Protein AF-A0A7C4PLE7-F1 (afdb_monomer_lite)

pLDDT: mean 88.18, std 7.3, range [56.31, 95.12]

Sequence (72 aa):
MTPAEMRFPVQEGSKIVLRVAGDLYLRGGESSDLVVEEVDSRHVHVQQEGNVFTLITDTDCRVAVPGNAGVR

Structure (mmCIF, N/CA/C/O backbone):
data_AF-A0A7C4PLE7-F1
#
_entry.id   AF-A0A7C4PLE7-F1
#
loop_
_atom_site.group_PDB
_atom_site.id
_atom_site.type_symbol
_atom_site.label_atom_id
_atom_site.label_alt_id
_atom_site.label_comp_id
_atom_site.label_asym_id
_atom_site.label_entity_id
_atom_site.label_seq_id
_atom_site.pdbx_PDB_ins_code
_atom_site.Cartn_x
_atom_site.Cartn_y
_atom_site.Cartn_z
_atom_site.occupancy
_atom_site.B_iso_or_equiv
_atom_site.auth_seq_id
_atom_site.auth_comp_id
_atom_site.auth_asym_id
_atom_site.auth_atom_id
_atom_site.pdbx_PDB_model_num
ATOM 1 N N . MET A 1 1 ? 21.307 4.684 -1.141 1.00 56.31 1 MET A N 1
ATOM 2 C CA . MET A 1 1 ? 20.12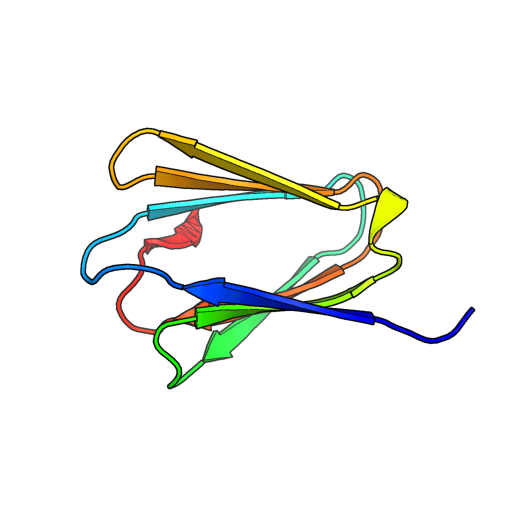5 5.458 -0.710 1.00 56.31 1 MET A CA 1
ATOM 3 C C . MET A 1 1 ? 19.682 4.914 0.631 1.00 56.31 1 MET A C 1
ATOM 5 O O . MET A 1 1 ? 19.794 3.711 0.827 1.00 56.31 1 MET A O 1
ATOM 9 N N . THR A 1 2 ? 19.273 5.777 1.556 1.00 58.81 2 THR A N 1
ATOM 10 C CA . THR A 1 2 ? 18.760 5.356 2.865 1.00 58.81 2 THR A CA 1
ATOM 11 C C . THR A 1 2 ? 17.300 4.936 2.680 1.00 58.81 2 THR A C 1
ATOM 13 O O . THR A 1 2 ? 16.549 5.733 2.118 1.00 58.81 2 THR A O 1
ATOM 16 N N . PRO A 1 3 ? 16.895 3.719 3.078 1.00 64.81 3 PRO A N 1
ATOM 17 C CA . PRO A 1 3 ? 15.498 3.319 2.990 1.00 64.81 3 PRO A CA 1
ATOM 18 C C . PRO A 1 3 ? 14.636 4.279 3.819 1.00 64.81 3 PRO A C 1
ATOM 20 O O . PRO A 1 3 ? 14.993 4.597 4.955 1.00 64.81 3 PRO A O 1
ATOM 23 N N . ALA A 1 4 ? 13.547 4.781 3.232 1.00 77.00 4 ALA A N 1
ATOM 24 C CA . ALA A 1 4 ? 12.626 5.690 3.901 1.00 77.00 4 ALA A CA 1
ATOM 25 C C . ALA A 1 4 ? 11.440 4.916 4.491 1.00 77.00 4 ALA A C 1
ATOM 27 O O . ALA A 1 4 ? 11.013 3.893 3.953 1.00 77.00 4 ALA A O 1
ATOM 28 N N . GLU A 1 5 ? 10.908 5.434 5.594 1.00 88.56 5 GLU A N 1
ATOM 29 C CA . GLU A 1 5 ? 9.640 5.004 6.173 1.00 88.56 5 GLU A CA 1
ATOM 30 C C . GLU A 1 5 ? 8.626 6.131 5.976 1.00 88.56 5 GLU A C 1
ATOM 32 O O . GLU A 1 5 ? 8.892 7.287 6.318 1.00 88.56 5 GLU A O 1
ATOM 37 N N . MET A 1 6 ? 7.468 5.805 5.407 1.00 90.12 6 MET A N 1
ATOM 38 C CA . MET A 1 6 ? 6.361 6.741 5.225 1.00 90.12 6 MET A CA 1
ATOM 39 C C . MET A 1 6 ? 5.129 6.215 5.939 1.00 90.12 6 MET A C 1
ATOM 41 O O . MET A 1 6 ? 4.793 5.038 5.824 1.00 90.12 6 MET A O 1
ATOM 45 N N . ARG A 1 7 ? 4.447 7.103 6.661 1.00 91.62 7 ARG A N 1
ATOM 46 C CA . ARG A 1 7 ? 3.253 6.780 7.440 1.00 91.62 7 ARG A CA 1
ATOM 47 C C . ARG A 1 7 ? 2.084 7.613 6.957 1.00 91.62 7 ARG A C 1
ATOM 49 O O . ARG A 1 7 ? 2.197 8.833 6.845 1.00 91.62 7 ARG A O 1
ATOM 56 N N . PHE A 1 8 ? 0.966 6.948 6.714 1.00 89.62 8 PHE A N 1
ATOM 57 C CA . PHE A 1 8 ? -0.278 7.579 6.305 1.00 89.62 8 PHE A CA 1
ATOM 58 C C . PHE A 1 8 ? -1.360 7.182 7.309 1.00 89.62 8 PHE A C 1
ATOM 60 O O . PHE A 1 8 ? -1.647 5.992 7.426 1.00 89.62 8 PHE A O 1
ATOM 67 N N . PRO A 1 9 ? -1.946 8.134 8.053 1.00 89.06 9 PRO A N 1
ATOM 68 C CA . PRO A 1 9 ? -2.993 7.819 9.013 1.00 89.06 9 PRO A CA 1
ATOM 69 C C . PRO A 1 9 ? -4.244 7.334 8.279 1.00 89.06 9 PRO A C 1
ATOM 71 O O . PRO A 1 9 ? -4.738 8.005 7.370 1.00 89.06 9 PRO A O 1
ATOM 74 N N . VAL A 1 10 ? -4.763 6.175 8.681 1.00 87.44 10 VAL A N 1
ATOM 75 C CA . VAL A 1 10 ? -5.934 5.546 8.067 1.00 87.44 10 VAL A CA 1
ATOM 76 C C . VAL A 1 10 ? -7.078 5.520 9.076 1.00 87.44 10 VAL A C 1
ATOM 78 O O . VAL A 1 10 ? -6.909 5.186 10.246 1.00 87.44 10 VAL A O 1
ATOM 81 N N . GLN A 1 11 ? -8.273 5.897 8.628 1.00 84.94 11 GLN A N 1
ATOM 82 C CA . GLN A 1 11 ? -9.466 5.868 9.474 1.00 84.94 11 GLN A CA 1
ATOM 83 C C . GLN A 1 11 ? -10.051 4.454 9.534 1.00 84.94 11 GLN A C 1
ATOM 85 O O . GLN A 1 11 ? -9.919 3.674 8.587 1.00 84.94 11 GLN A O 1
ATOM 90 N N . GLU A 1 12 ? -10.747 4.129 10.620 1.00 82.81 12 GLU A N 1
ATOM 91 C CA . GLU A 1 12 ? -11.470 2.863 10.739 1.00 82.81 12 GLU A CA 1
ATOM 92 C C . GLU A 1 12 ? -12.462 2.675 9.578 1.00 82.81 12 GLU A C 1
ATOM 94 O O . GLU A 1 12 ? -13.147 3.612 9.164 1.00 82.81 12 GLU A O 1
ATOM 99 N N . GLY A 1 13 ? -12.510 1.467 9.008 1.00 82.31 13 GLY A N 1
ATOM 100 C CA . GLY A 1 13 ? -13.371 1.170 7.858 1.00 82.31 13 GLY A CA 1
ATOM 101 C C . GLY A 1 13 ? -12.873 1.733 6.520 1.00 82.31 13 GLY A C 1
ATOM 102 O O . GLY A 1 13 ? -13.609 1.700 5.525 1.00 82.31 13 GLY A O 1
A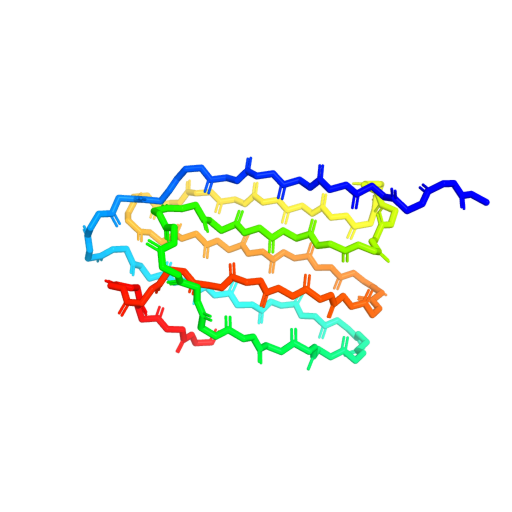TOM 103 N N . SER A 1 14 ? -11.637 2.236 6.463 1.00 89.81 14 SER A N 1
ATOM 104 C CA . SER A 1 14 ? -11.007 2.600 5.194 1.00 89.81 14 SER A CA 1
ATOM 105 C C . SER A 1 14 ? -10.713 1.368 4.336 1.00 89.81 14 SER A C 1
ATOM 107 O O . SER A 1 14 ? -10.488 0.258 4.826 1.00 89.81 14 SER A O 1
ATOM 109 N N . LYS A 1 15 ? -10.685 1.582 3.022 1.00 93.06 15 LYS A N 1
ATOM 110 C CA . LYS A 1 15 ? -10.223 0.603 2.038 1.00 93.06 15 LYS A CA 1
ATOM 111 C C . LYS A 1 15 ? -8.872 1.043 1.504 1.00 93.06 15 LYS A C 1
ATOM 113 O O . LYS A 1 15 ? -8.699 2.211 1.173 1.00 93.06 15 LYS A O 1
ATOM 118 N N . ILE A 1 16 ? -7.940 0.111 1.394 1.00 94.25 16 ILE A N 1
ATOM 119 C CA . ILE A 1 16 ? -6.604 0.358 0.864 1.00 94.25 16 ILE A CA 1
ATOM 120 C C . ILE A 1 16 ? -6.488 -0.376 -0.467 1.00 94.25 16 ILE A C 1
ATOM 122 O O . ILE A 1 16 ? -6.725 -1.579 -0.541 1.00 94.25 16 ILE A O 1
ATOM 126 N N . VAL A 1 17 ? -6.152 0.365 -1.516 1.00 95.12 17 VAL A N 1
ATOM 127 C CA . VAL A 1 17 ? -5.887 -0.147 -2.858 1.00 95.12 17 VAL A CA 1
ATOM 128 C C . VAL A 1 17 ? -4.393 -0.054 -3.113 1.00 95.12 17 VAL A C 1
ATOM 130 O O . VAL A 1 17 ? -3.815 1.029 -3.000 1.00 95.12 17 VAL A O 1
ATOM 133 N N . LEU A 1 18 ? -3.774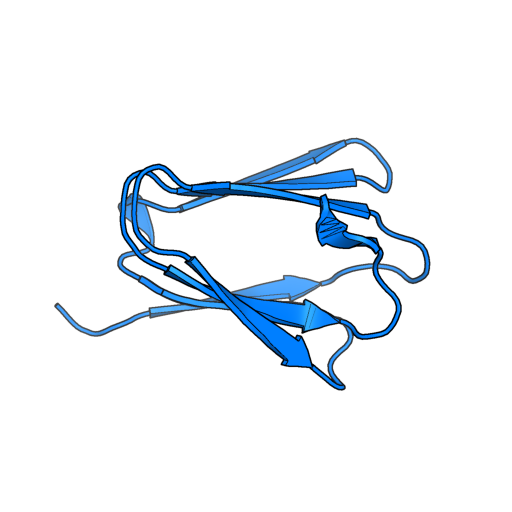 -1.172 -3.478 1.00 94.00 18 LEU A N 1
ATOM 134 C CA . LEU A 1 18 ? -2.336 -1.236 -3.730 1.00 94.00 18 LEU A CA 1
ATOM 135 C C . LEU A 1 18 ? -2.073 -1.424 -5.222 1.00 94.00 18 LEU A C 1
ATOM 137 O O . LEU A 1 18 ? -2.468 -2.420 -5.823 1.00 94.00 18 LEU A O 1
ATOM 141 N N . ARG A 1 19 ? -1.405 -0.449 -5.838 1.00 94.31 19 ARG A N 1
ATOM 142 C CA . ARG A 1 19 ? -0.975 -0.497 -7.238 1.00 94.31 19 ARG A CA 1
ATOM 143 C C . ARG A 1 19 ? 0.543 -0.509 -7.279 1.00 94.31 19 ARG A C 1
ATOM 145 O O . ARG A 1 19 ? 1.167 0.544 -7.216 1.00 94.31 19 ARG A O 1
ATOM 152 N N . VAL A 1 20 ? 1.108 -1.704 -7.364 1.00 92.19 20 VAL A N 1
ATOM 153 C CA . VAL A 1 20 ? 2.553 -1.937 -7.287 1.00 92.19 20 VAL A CA 1
ATOM 154 C C . VAL A 1 20 ? 3.012 -2.566 -8.596 1.00 92.19 20 VAL A C 1
ATOM 156 O O . VAL A 1 20 ? 2.434 -3.560 -9.032 1.00 92.19 20 VAL A O 1
ATOM 159 N N . ALA A 1 21 ? 4.008 -1.963 -9.250 1.00 91.75 21 ALA A N 1
ATOM 160 C CA . ALA A 1 21 ? 4.590 -2.510 -10.479 1.00 91.75 21 ALA A CA 1
ATOM 161 C C . ALA A 1 21 ? 5.644 -3.606 -10.219 1.00 91.75 21 ALA A C 1
ATOM 163 O O . ALA A 1 21 ? 5.905 -4.408 -11.115 1.00 91.75 21 ALA A O 1
ATOM 164 N N . GLY A 1 22 ? 6.244 -3.620 -9.023 1.00 88.81 22 GLY A N 1
ATOM 165 C CA . GLY A 1 22 ? 7.239 -4.602 -8.580 1.00 88.81 22 GLY A CA 1
ATOM 166 C C . GLY A 1 22 ? 6.697 -5.618 -7.570 1.00 88.81 22 GLY A C 1
ATOM 167 O O . GLY A 1 22 ? 5.497 -5.898 -7.517 1.00 88.81 22 GLY A O 1
ATOM 168 N N . ASP A 1 23 ? 7.592 -6.146 -6.742 1.00 92.31 23 ASP A N 1
ATOM 169 C CA . ASP A 1 23 ? 7.250 -7.076 -5.671 1.00 92.31 23 ASP A CA 1
ATOM 170 C C . ASP A 1 23 ? 6.569 -6.361 -4.497 1.00 92.31 23 ASP A C 1
ATOM 172 O O . ASP A 1 23 ? 6.982 -5.290 -4.042 1.00 92.31 23 ASP A O 1
ATOM 176 N N . LEU A 1 24 ? 5.531 -6.993 -3.954 1.00 91.56 24 LEU A N 1
ATOM 177 C CA . LEU A 1 24 ? 4.759 -6.470 -2.835 1.00 91.56 24 LEU A CA 1
ATOM 178 C C . LEU A 1 24 ? 4.833 -7.418 -1.639 1.00 91.56 24 LEU A C 1
ATOM 180 O O . LEU A 1 24 ? 4.324 -8.539 -1.677 1.00 91.56 24 LEU A O 1
ATOM 184 N N . TYR A 1 25 ? 5.402 -6.925 -0.542 1.00 92.75 25 TYR A N 1
ATOM 185 C CA . TYR A 1 25 ? 5.422 -7.624 0.739 1.00 92.75 25 TYR A CA 1
ATOM 186 C C . TYR A 1 25 ? 4.384 -7.003 1.669 1.00 92.75 25 TYR A C 1
ATOM 188 O O . TYR A 1 25 ? 4.575 -5.897 2.179 1.00 92.75 25 TYR A O 1
ATOM 196 N N . LEU A 1 26 ? 3.287 -7.724 1.897 1.00 91.00 26 LEU A N 1
ATOM 197 C CA . LEU A 1 26 ? 2.197 -7.280 2.759 1.00 91.00 26 LEU A CA 1
ATOM 198 C C . LEU A 1 26 ? 2.251 -7.933 4.129 1.00 91.00 26 LEU A C 1
ATOM 200 O O . LEU A 1 26 ? 2.356 -9.154 4.243 1.00 91.00 26 LEU A O 1
ATOM 204 N N . ARG A 1 27 ? 2.084 -7.116 5.169 1.00 91.31 27 ARG A N 1
ATOM 205 C CA . ARG A 1 27 ? 1.859 -7.592 6.535 1.00 91.31 27 ARG A CA 1
ATOM 206 C C . ARG A 1 27 ? 0.704 -6.846 7.192 1.00 91.31 27 ARG A C 1
ATOM 208 O O . ARG A 1 27 ? 0.545 -5.642 6.997 1.00 91.31 27 ARG A O 1
ATOM 215 N N . GLY A 1 28 ? -0.085 -7.557 7.993 1.00 87.94 28 GLY A N 1
ATOM 216 C CA . GLY A 1 28 ? -1.029 -6.918 8.908 1.00 87.94 28 GLY A CA 1
ATOM 217 C C . GLY A 1 28 ? -0.270 -6.207 10.029 1.00 87.94 28 GLY A C 1
ATOM 218 O O . GLY A 1 28 ? 0.715 -6.738 10.541 1.00 87.94 28 GLY A O 1
ATOM 219 N N . GLY A 1 29 ? -0.702 -5.003 10.384 1.00 80.44 29 GLY A N 1
ATOM 220 C CA . GLY A 1 29 ? -0.159 -4.198 11.470 1.00 80.44 29 GLY A CA 1
ATOM 221 C C . GLY A 1 29 ? -1.214 -3.896 12.531 1.00 80.44 29 GLY A C 1
ATOM 222 O O . GLY A 1 29 ? -2.403 -3.790 12.236 1.00 80.44 29 GLY A O 1
ATOM 223 N N . GLU A 1 30 ? -0.763 -3.723 13.773 1.00 79.25 30 GLU A N 1
ATOM 224 C CA . GLU A 1 30 ? -1.611 -3.284 14.895 1.00 79.25 30 GLU A CA 1
ATOM 225 C C . GLU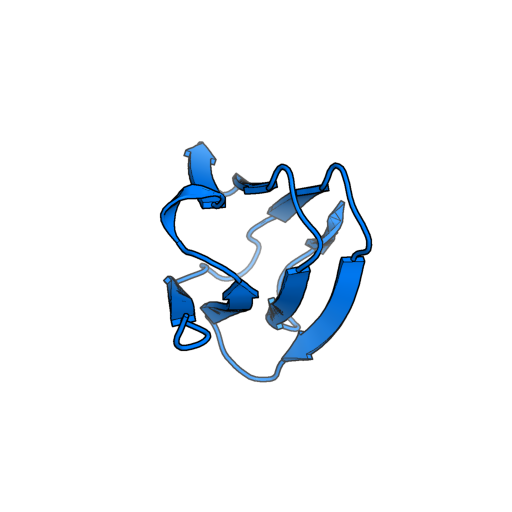 A 1 30 ? -1.811 -1.757 14.930 1.00 79.25 30 GLU A C 1
ATOM 227 O O . GLU A 1 30 ? -2.609 -1.243 15.709 1.00 79.25 30 GLU A O 1
ATOM 232 N N . SER A 1 31 ? -1.081 -1.020 14.088 1.00 78.81 31 SER A N 1
ATOM 233 C CA . SER A 1 31 ? -1.177 0.436 13.973 1.00 78.81 31 SER A CA 1
ATOM 234 C C . SER A 1 31 ? -2.397 0.858 13.147 1.00 78.81 31 SER A C 1
ATOM 236 O O . SER A 1 31 ? -2.797 0.161 12.218 1.00 78.81 31 SER A O 1
ATOM 238 N N . SER A 1 32 ? -2.944 2.038 13.452 1.00 84.12 32 SER A N 1
ATOM 239 C CA . SER A 1 32 ? -3.938 2.745 12.629 1.00 84.12 32 SER A CA 1
ATOM 240 C C . SER A 1 32 ? -3.352 3.362 11.354 1.00 84.12 32 SER A C 1
ATOM 242 O O . SER A 1 32 ? -4.080 3.986 10.585 1.00 84.12 32 SER A O 1
ATOM 244 N N . ASP A 1 33 ? -2.046 3.223 11.128 1.00 90.44 33 ASP A N 1
ATOM 245 C CA . ASP A 1 33 ? -1.356 3.830 9.998 1.00 90.44 33 ASP A CA 1
ATOM 246 C C . ASP A 1 33 ? -1.040 2.789 8.922 1.00 90.44 33 ASP A C 1
ATOM 248 O O . ASP A 1 33 ? -0.605 1.671 9.205 1.00 90.44 33 ASP A O 1
ATOM 252 N N . LEU A 1 34 ? -1.192 3.193 7.663 1.00 90.75 34 LEU A N 1
ATOM 253 C CA . LEU A 1 34 ? -0.545 2.536 6.538 1.00 90.75 34 LEU A CA 1
ATOM 254 C C . LEU A 1 34 ? 0.932 2.930 6.560 1.00 90.75 34 LEU A C 1
ATOM 256 O O . LEU A 1 34 ? 1.262 4.111 6.423 1.00 90.75 34 LEU A O 1
ATOM 260 N N . VAL A 1 35 ? 1.815 1.946 6.715 1.00 92.81 35 VAL A N 1
ATOM 261 C CA . VAL A 1 35 ? 3.264 2.172 6.739 1.00 92.81 35 VAL A CA 1
ATOM 262 C C . VAL A 1 35 ? 3.884 1.578 5.487 1.00 92.81 35 VAL A C 1
ATOM 264 O O . VAL A 1 35 ? 3.699 0.396 5.206 1.00 92.81 35 VAL A O 1
ATOM 267 N N . VAL A 1 36 ? 4.625 2.395 4.746 1.00 91.94 36 VAL A N 1
ATOM 268 C CA . VAL A 1 36 ? 5.409 1.968 3.586 1.00 91.94 36 VAL A CA 1
ATOM 269 C C . VAL A 1 36 ? 6.882 2.038 3.963 1.00 91.94 36 VAL A C 1
ATOM 271 O O . VAL A 1 36 ? 7.378 3.101 4.341 1.00 91.94 36 VAL A O 1
ATOM 274 N N . GLU A 1 37 ? 7.562 0.902 3.887 1.00 90.31 37 GLU A N 1
ATOM 275 C CA . GLU A 1 37 ? 8.937 0.718 4.343 1.00 90.31 37 GLU A CA 1
ATOM 276 C C . GLU A 1 37 ? 9.856 0.354 3.178 1.00 90.31 37 GLU A C 1
ATOM 278 O O . GLU A 1 37 ? 9.437 -0.232 2.177 1.00 90.31 37 GLU A O 1
ATOM 283 N N . GLU A 1 38 ? 11.140 0.659 3.361 1.00 83.88 38 GLU A N 1
ATOM 284 C CA . GLU A 1 38 ? 12.234 0.225 2.487 1.00 83.88 38 GLU A CA 1
ATOM 285 C C . GLU A 1 38 ? 12.107 0.656 1.021 1.00 83.88 38 GLU A C 1
ATOM 287 O O . GLU A 1 38 ? 12.670 0.034 0.123 1.00 83.88 38 GLU A O 1
ATOM 292 N N . VAL A 1 39 ? 11.416 1.769 0.785 1.00 82.62 39 VAL A N 1
ATOM 293 C CA . VAL A 1 39 ? 11.191 2.331 -0.546 1.00 82.62 39 VAL A CA 1
ATOM 294 C C . VAL A 1 39 ? 11.800 3.729 -0.651 1.00 82.62 39 VAL A C 1
ATOM 296 O O . VAL A 1 39 ? 11.894 4.465 0.334 1.00 82.62 39 VAL A O 1
ATOM 299 N N . ASP A 1 40 ? 12.227 4.112 -1.852 1.00 84.88 40 ASP A N 1
ATOM 300 C CA . ASP A 1 40 ? 12.555 5.506 -2.153 1.00 84.88 40 ASP A CA 1
ATOM 301 C C . ASP A 1 40 ? 11.247 6.299 -2.307 1.00 84.88 40 ASP A C 1
ATOM 303 O O . ASP A 1 40 ? 10.394 5.965 -3.128 1.00 84.88 40 ASP A O 1
ATOM 307 N N . SER A 1 41 ? 11.076 7.359 -1.513 1.00 82.06 41 SER A N 1
ATOM 308 C CA . SER A 1 41 ? 9.837 8.146 -1.468 1.00 82.06 41 SER A CA 1
ATOM 309 C C . SER A 1 41 ? 9.465 8.800 -2.800 1.00 82.06 41 SER A C 1
ATOM 311 O O . SER A 1 41 ? 8.296 9.107 -3.016 1.00 82.06 41 SER A O 1
ATOM 313 N N . ARG A 1 42 ? 10.419 8.977 -3.725 1.00 86.75 42 ARG A N 1
ATOM 314 C CA . ARG A 1 42 ? 10.151 9.497 -5.080 1.00 86.75 42 ARG A CA 1
ATOM 315 C C . ARG A 1 42 ? 9.314 8.548 -5.933 1.00 86.75 42 ARG A C 1
ATOM 317 O O . ARG A 1 42 ? 8.693 8.990 -6.894 1.00 86.75 42 ARG A O 1
ATOM 324 N N . HIS A 1 43 ? 9.308 7.272 -5.567 1.00 88.88 43 HIS A N 1
ATOM 325 C CA . HIS A 1 43 ? 8.599 6.198 -6.251 1.00 88.88 43 HIS A CA 1
ATOM 326 C C . HIS A 1 43 ? 7.241 5.893 -5.618 1.00 88.88 43 HIS A C 1
ATOM 328 O O . HIS A 1 43 ? 6.557 4.967 -6.044 1.00 88.88 43 HIS A O 1
ATOM 334 N N . VAL A 1 44 ? 6.839 6.650 -4.593 1.00 89.94 44 VAL A N 1
ATOM 335 C CA . VAL A 1 44 ? 5.586 6.425 -3.880 1.00 89.94 44 VAL A CA 1
ATOM 336 C C . VAL A 1 44 ? 4.658 7.610 -4.028 1.00 89.94 44 VAL A C 1
ATOM 338 O O . VAL A 1 44 ? 4.996 8.750 -3.714 1.00 89.94 44 VAL A O 1
ATOM 341 N N . HIS A 1 45 ? 3.438 7.313 -4.449 1.00 92.44 45 HIS A N 1
ATOM 342 C CA . HIS A 1 45 ? 2.355 8.270 -4.493 1.00 92.44 45 HIS A CA 1
ATOM 343 C C . HIS A 1 45 ? 1.152 7.727 -3.729 1.00 92.44 45 HIS A C 1
ATOM 345 O O . HIS A 1 45 ? 0.743 6.584 -3.928 1.00 92.44 45 HIS A O 1
ATOM 351 N N . VAL A 1 46 ? 0.579 8.554 -2.858 1.00 91.25 46 VAL A N 1
ATOM 352 C CA . VAL A 1 46 ? -0.625 8.211 -2.098 1.00 91.25 46 VAL A CA 1
ATOM 353 C C . VAL A 1 46 ? -1.731 9.184 -2.452 1.00 91.25 46 VAL A C 1
ATOM 355 O O . VAL A 1 46 ? -1.551 10.399 -2.383 1.00 91.25 46 VAL A O 1
ATOM 358 N N . GLN A 1 47 ? -2.878 8.629 -2.825 1.00 94.31 47 GLN A N 1
ATOM 359 C CA . GLN A 1 47 ? -4.103 9.368 -3.103 1.00 94.31 47 GLN A CA 1
ATOM 360 C C . GLN A 1 47 ? -5.178 8.948 -2.111 1.00 94.31 47 GLN A C 1
ATOM 362 O O . GLN A 1 47 ? -5.287 7.769 -1.773 1.00 94.31 47 GLN A O 1
ATOM 367 N N . GLN A 1 48 ? -5.985 9.907 -1.671 1.00 92.31 48 GLN A N 1
ATOM 368 C CA . GLN A 1 48 ? -7.126 9.645 -0.809 1.00 92.31 48 GLN A CA 1
ATOM 369 C C . GLN A 1 48 ? -8.395 10.197 -1.455 1.00 92.31 48 GLN A C 1
ATOM 371 O O . GLN A 1 48 ? -8.508 11.397 -1.698 1.00 92.31 48 GLN A O 1
ATOM 376 N N . GLU A 1 49 ? -9.363 9.313 -1.685 1.00 93.06 49 GLU A N 1
ATOM 377 C CA . GLU A 1 49 ? -10.699 9.649 -2.173 1.00 93.06 49 GLU A CA 1
ATOM 378 C C . GLU A 1 49 ? -11.734 9.115 -1.177 1.00 93.06 49 GLU A C 1
ATOM 380 O O . GLU A 1 49 ? -12.041 7.922 -1.127 1.00 93.06 49 GLU A O 1
ATOM 385 N N . GLY A 1 50 ? -12.249 10.000 -0.319 1.00 90.31 50 GLY A N 1
ATOM 386 C CA . GLY A 1 50 ? -13.132 9.605 0.779 1.00 90.31 50 GLY A CA 1
ATOM 387 C C . GLY A 1 50 ? -12.430 8.654 1.757 1.00 90.31 50 GLY A C 1
ATOM 388 O O . GLY A 1 50 ? -11.410 9.010 2.351 1.00 90.31 50 GLY A O 1
ATOM 389 N N . ASN A 1 51 ? -12.979 7.447 1.921 1.00 90.75 51 ASN A N 1
ATOM 390 C CA . ASN A 1 51 ? -12.414 6.386 2.763 1.00 90.75 51 ASN A CA 1
ATOM 391 C C . ASN A 1 51 ? -11.520 5.401 1.987 1.00 90.75 51 ASN A C 1
ATOM 393 O O . ASN A 1 51 ? -11.180 4.341 2.514 1.00 90.75 51 ASN A O 1
ATOM 397 N N . VAL A 1 52 ? -11.180 5.700 0.731 1.00 93.19 52 VAL A N 1
ATOM 398 C CA . VAL A 1 52 ? -10.299 4.865 -0.088 1.00 93.19 52 VAL A CA 1
ATOM 399 C C . VAL A 1 52 ? -8.918 5.507 -0.168 1.00 93.19 52 VAL A C 1
ATOM 401 O O . VAL A 1 52 ? -8.772 6.618 -0.673 1.00 93.19 52 VAL A O 1
ATOM 404 N N . PHE A 1 53 ? -7.904 4.785 0.299 1.00 94.19 53 PHE A N 1
ATOM 405 C CA . PHE A 1 53 ? -6.494 5.126 0.139 1.00 94.19 53 PHE A CA 1
ATOM 406 C C . PHE A 1 53 ? -5.916 4.310 -1.010 1.00 94.19 53 PHE A C 1
ATOM 408 O O . PHE A 1 53 ? -5.997 3.086 -0.996 1.00 94.19 53 PHE A O 1
ATOM 415 N N . THR A 1 54 ? -5.319 4.967 -1.996 1.00 95.00 54 THR A N 1
ATOM 416 C CA . THR A 1 54 ? -4.611 4.298 -3.091 1.00 95.00 54 THR A CA 1
ATOM 417 C C . THR A 1 54 ? -3.120 4.561 -2.952 1.00 95.00 54 THR A C 1
ATOM 419 O O . THR A 1 54 ? -2.684 5.701 -3.099 1.00 95.00 54 THR A O 1
ATOM 422 N N . LEU A 1 55 ? -2.349 3.507 -2.683 1.00 93.81 55 LEU A N 1
ATOM 423 C CA . LEU A 1 55 ? -0.890 3.525 -2.740 1.00 93.81 55 LEU A CA 1
ATOM 424 C C . LEU A 1 55 ? -0.455 3.109 -4.144 1.00 93.81 55 LEU A C 1
ATOM 426 O O . LEU A 1 55 ? -0.838 2.040 -4.621 1.00 93.81 55 LEU A O 1
ATOM 430 N N . ILE A 1 56 ? 0.347 3.944 -4.792 1.00 94.38 56 ILE A N 1
ATOM 431 C CA . ILE A 1 56 ? 0.910 3.691 -6.115 1.00 94.38 56 ILE A CA 1
ATOM 432 C C . ILE A 1 56 ? 2.428 3.673 -5.989 1.00 94.38 56 ILE A C 1
ATOM 434 O O . ILE A 1 56 ? 3.011 4.654 -5.521 1.00 94.38 56 ILE A O 1
ATOM 438 N N . THR A 1 57 ? 3.050 2.576 -6.418 1.00 92.69 57 THR A N 1
ATOM 439 C CA . THR A 1 57 ? 4.507 2.445 -6.504 1.00 92.69 57 THR A CA 1
ATOM 440 C C . THR A 1 57 ? 4.915 1.813 -7.835 1.00 92.69 57 THR A C 1
ATOM 442 O O . THR A 1 57 ? 4.246 0.916 -8.352 1.00 92.69 57 THR A O 1
ATOM 445 N N . ASP A 1 58 ? 6.023 2.275 -8.407 1.00 92.31 58 ASP A N 1
ATOM 446 C CA . ASP A 1 58 ? 6.629 1.719 -9.629 1.00 92.31 58 ASP A CA 1
ATOM 447 C C . ASP A 1 58 ? 7.849 0.818 -9.336 1.00 92.31 58 ASP A C 1
ATOM 449 O O . ASP A 1 58 ? 8.534 0.369 -10.251 1.00 92.31 58 ASP A O 1
ATOM 453 N N . THR A 1 59 ? 8.088 0.523 -8.057 1.00 91.31 59 THR A N 1
ATOM 454 C CA . THR A 1 59 ? 9.165 -0.327 -7.533 1.00 91.31 59 THR A CA 1
ATOM 455 C C . THR A 1 59 ? 8.629 -1.280 -6.465 1.00 91.31 59 THR A C 1
ATOM 457 O O . THR A 1 59 ? 7.519 -1.087 -5.952 1.00 91.31 59 THR A O 1
ATOM 460 N N . ASP A 1 60 ? 9.444 -2.267 -6.096 1.00 91.00 60 ASP A N 1
ATOM 461 C CA . ASP A 1 60 ? 9.214 -3.156 -4.959 1.00 91.00 60 ASP A CA 1
ATOM 462 C C . ASP A 1 60 ? 8.957 -2.362 -3.672 1.00 91.00 60 ASP A C 1
ATOM 464 O O . ASP A 1 60 ? 9.626 -1.358 -3.402 1.00 91.00 60 ASP A O 1
ATOM 468 N N . CYS A 1 61 ? 8.005 -2.811 -2.855 1.00 90.31 61 CYS A N 1
ATOM 469 C CA . CYS A 1 61 ? 7.715 -2.162 -1.580 1.00 90.31 61 CYS A CA 1
ATOM 470 C C . CYS A 1 61 ? 7.266 -3.135 -0.488 1.00 90.31 61 CYS A C 1
ATOM 472 O O . CYS A 1 61 ? 6.702 -4.208 -0.734 1.00 90.31 61 CYS A O 1
ATOM 474 N N . ARG A 1 62 ? 7.509 -2.725 0.761 1.00 92.69 62 ARG A N 1
ATOM 475 C CA . ARG A 1 62 ? 6.979 -3.382 1.956 1.00 92.69 62 ARG A CA 1
ATOM 476 C C . ARG A 1 62 ? 5.908 -2.504 2.568 1.00 92.69 62 ARG A C 1
ATOM 478 O O . ARG A 1 62 ? 6.128 -1.314 2.782 1.00 92.69 62 ARG A O 1
ATOM 485 N N . VAL A 1 63 ? 4.748 -3.089 2.839 1.00 92.69 63 VAL A N 1
ATOM 486 C CA . VAL A 1 63 ? 3.580 -2.351 3.311 1.00 92.69 63 VAL A CA 1
ATOM 487 C C . VAL A 1 63 ? 2.999 -3.034 4.544 1.00 92.69 63 VAL A C 1
ATOM 489 O O . VAL A 1 63 ? 2.604 -4.203 4.497 1.00 92.69 63 VAL A O 1
ATOM 492 N N . ALA A 1 64 ? 2.927 -2.293 5.649 1.00 92.88 64 ALA A N 1
ATOM 493 C CA . ALA A 1 64 ? 2.159 -2.674 6.824 1.00 92.88 64 ALA A CA 1
ATOM 494 C C . ALA A 1 64 ? 0.777 -2.019 6.757 1.00 92.88 64 ALA A C 1
ATOM 496 O O . ALA A 1 64 ? 0.662 -0.794 6.707 1.00 92.88 64 ALA A O 1
ATOM 497 N N . VAL A 1 65 ? -0.264 -2.846 6.741 1.00 92.31 65 VAL A N 1
ATOM 498 C CA . VAL A 1 65 ? -1.660 -2.417 6.609 1.00 92.31 65 VAL A CA 1
ATOM 499 C C . VAL A 1 65 ? -2.362 -2.544 7.964 1.00 92.31 65 VAL A C 1
ATOM 501 O O . VAL A 1 65 ? -2.255 -3.608 8.578 1.00 92.31 65 VAL A O 1
ATOM 504 N N . PRO A 1 66 ? -3.117 -1.529 8.420 1.00 90.19 66 PRO A N 1
ATOM 505 C CA . PRO A 1 66 ? -3.941 -1.625 9.622 1.00 90.19 66 PRO A CA 1
ATOM 506 C C . PRO A 1 66 ? -4.879 -2.834 9.595 1.00 90.19 66 PRO A C 1
ATOM 508 O O . PRO A 1 66 ? -5.573 -3.067 8.604 1.00 90.19 66 PRO A O 1
ATOM 511 N N . GLY A 1 67 ? -4.959 -3.577 10.701 1.00 85.44 67 GLY A N 1
ATOM 512 C CA . GLY A 1 67 ? -5.832 -4.755 10.809 1.00 85.44 67 GLY A CA 1
ATOM 513 C C . GLY A 1 67 ? -7.334 -4.465 10.659 1.00 85.44 67 GLY A C 1
ATOM 514 O O . GLY A 1 67 ? -8.114 -5.381 10.415 1.00 85.44 67 GLY A O 1
ATOM 515 N N . ASN A 1 68 ? -7.747 -3.200 10.776 1.00 81.12 68 ASN A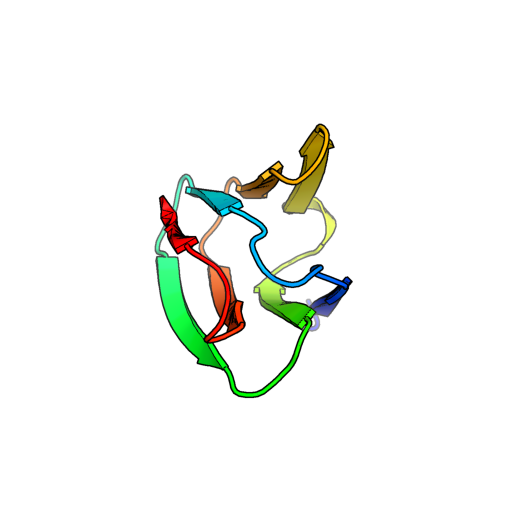 N 1
ATOM 516 C CA . ASN A 1 68 ? -9.128 -2.740 10.601 1.00 81.12 68 ASN A CA 1
ATOM 517 C C . ASN A 1 68 ? -9.435 -2.203 9.186 1.00 81.12 68 ASN A C 1
ATOM 519 O O . ASN A 1 68 ? -10.523 -1.663 8.967 1.00 81.12 68 ASN A O 1
ATOM 523 N N . ALA A 1 69 ? -8.505 -2.328 8.234 1.00 85.00 69 ALA A N 1
ATOM 524 C CA . ALA A 1 69 ? -8.678 -1.877 6.858 1.00 85.00 69 ALA A CA 1
ATOM 525 C C . ALA A 1 69 ? -8.823 -3.057 5.885 1.00 85.00 69 ALA A C 1
ATOM 527 O O . ALA A 1 69 ? -8.152 -4.083 5.998 1.00 85.00 69 ALA A O 1
ATOM 528 N N . GLY A 1 70 ? -9.699 -2.904 4.890 1.00 86.19 70 GLY A N 1
ATOM 529 C CA . GLY A 1 70 ? -9.823 -3.875 3.801 1.00 86.19 70 GLY A CA 1
ATOM 530 C C . GLY A 1 70 ? -8.802 -3.592 2.701 1.00 86.19 70 GLY A C 1
ATOM 531 O O . GLY A 1 70 ? -8.754 -2.465 2.210 1.00 86.19 70 GLY A O 1
ATOM 532 N N . VAL A 1 71 ? -8.027 -4.597 2.284 1.00 89.31 71 VAL A N 1
ATOM 533 C CA . VAL A 1 71 ? -7.019 -4.469 1.212 1.00 89.31 71 VAL A CA 1
ATOM 534 C C . VAL A 1 71 ? -7.554 -5.030 -0.103 1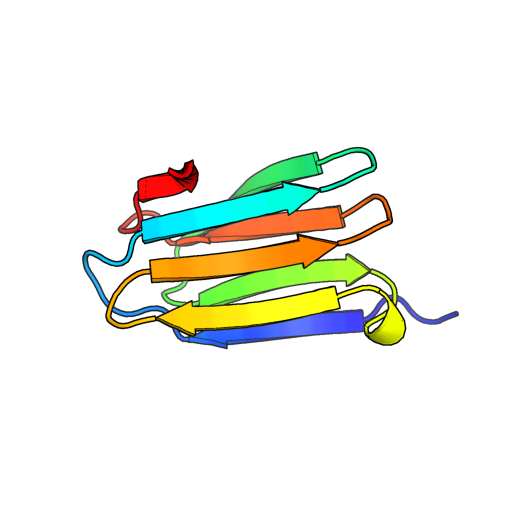.00 89.31 71 VAL A C 1
ATOM 536 O O . VAL A 1 71 ? -8.155 -6.107 -0.113 1.00 89.31 71 VAL A O 1
ATOM 539 N N . ARG A 1 72 ? -7.332 -4.303 -1.201 1.00 86.75 72 ARG A N 1
ATOM 540 C CA . ARG A 1 72 ? -7.633 -4.722 -2.572 1.00 86.75 72 ARG A CA 1
ATOM 541 C C . ARG A 1 72 ? -6.441 -4.533 -3.503 1.00 86.75 72 ARG A C 1
ATOM 543 O O . ARG A 1 72 ? -5.787 -3.469 -3.424 1.00 86.75 72 ARG A O 1
#

Secondary structure (DSSP, 8-state):
-PPEEEEEE--TT-EEEEEESS-EEEEEESSSEEEEEEE-GGGEEEEEETTEEEEEESS-EEEEEETTSEE-

Radius of gyration: 11.17 Å; chains: 1; bounding box: 34×17×25 Å

Foldseek 3Di:
DDKDKDKDQADFAAEEEEAELEAEAEDEDQDSIKIKIRDDCVQWDWDDDPRYIYIHGDYYIYIHDYPRYHYD

Organism: NCBI:txid229919